Protein AF-A0A960H711-F1 (afdb_monomer_lite)

Structure (mmCIF, N/CA/C/O backbone):
data_AF-A0A960H711-F1
#
_entry.id   AF-A0A960H711-F1
#
loop_
_atom_site.group_PDB
_atom_site.id
_atom_site.type_symbol
_atom_site.label_atom_id
_atom_site.label_alt_id
_atom_site.label_comp_id
_atom_site.label_asym_id
_atom_site.label_entity_id
_atom_site.label_seq_id
_atom_site.pdbx_PDB_ins_code
_atom_site.Cartn_x
_atom_site.Cartn_y
_atom_site.Cartn_z
_atom_site.occupancy
_atom_site.B_iso_or_equiv
_atom_site.auth_seq_id
_atom_site.auth_comp_id
_atom_site.auth_asym_id
_atom_site.auth_atom_id
_atom_site.pdbx_PDB_model_num
ATOM 1 N N . MET A 1 1 ? -0.663 5.900 33.702 1.00 51.28 1 MET A N 1
ATOM 2 C CA . MET A 1 1 ? -0.444 5.816 32.239 1.00 51.28 1 MET A CA 1
ATOM 3 C C . MET A 1 1 ? -1.725 5.243 31.644 1.00 51.28 1 MET A C 1
ATOM 5 O O . MET A 1 1 ? -2.067 4.145 32.039 1.00 51.28 1 MET A O 1
ATOM 9 N N . ALA A 1 2 ? -2.544 5.904 30.834 1.00 54.00 2 ALA A N 1
ATOM 10 C CA . ALA A 1 2 ? -2.484 7.214 30.203 1.00 54.00 2 ALA A CA 1
ATOM 11 C C . ALA A 1 2 ? -3.878 7.871 30.310 1.00 54.00 2 ALA A C 1
ATOM 13 O O . ALA A 1 2 ? -4.877 7.268 29.925 1.00 54.00 2 ALA A O 1
ATOM 14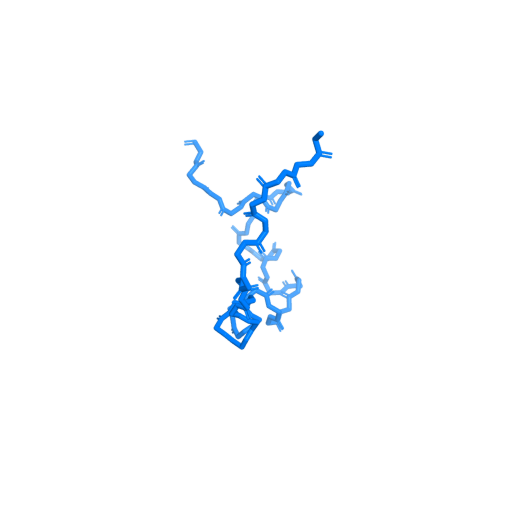 N N . GLU A 1 3 ? -3.936 9.090 30.844 1.00 55.72 3 GLU A N 1
ATOM 15 C CA . GLU A 1 3 ? -5.076 9.995 30.681 1.00 55.72 3 GLU A CA 1
ATOM 16 C C . GLU A 1 3 ? -4.909 10.699 29.328 1.00 55.72 3 GLU A C 1
ATOM 18 O O . GLU A 1 3 ? -3.851 11.273 29.073 1.00 55.72 3 GLU A O 1
ATOM 23 N N . GLY A 1 4 ? -5.918 10.623 28.450 1.00 60.91 4 GLY A N 1
ATOM 24 C CA . GLY A 1 4 ? -5.939 11.398 27.200 1.00 60.91 4 GLY A CA 1
ATOM 25 C C . GLY A 1 4 ? -6.236 10.645 25.900 1.00 60.91 4 GLY A C 1
ATOM 26 O O . GLY A 1 4 ? -5.834 11.122 24.841 1.00 60.91 4 GLY A O 1
ATOM 27 N N . ALA A 1 5 ? -6.943 9.511 25.917 1.00 65.44 5 ALA A N 1
ATOM 28 C CA . ALA A 1 5 ? -7.508 8.971 24.679 1.00 65.44 5 ALA A CA 1
ATOM 29 C C . ALA A 1 5 ? -8.694 9.849 24.246 1.00 65.44 5 ALA A C 1
ATOM 31 O O . ALA A 1 5 ? -9.848 9.575 24.570 1.00 65.44 5 ALA A O 1
ATOM 32 N N . GLN A 1 6 ? -8.401 10.941 23.538 1.00 72.69 6 GLN A N 1
ATOM 33 C CA . GLN A 1 6 ? -9.408 11.600 22.713 1.00 72.69 6 GLN A CA 1
ATOM 34 C C . GLN A 1 6 ? -10.032 10.544 21.792 1.00 72.69 6 GLN A C 1
ATOM 36 O O . GLN A 1 6 ? -9.341 9.617 21.368 1.00 72.69 6 GLN A O 1
ATOM 41 N N . ASN A 1 7 ? -11.329 10.663 21.498 1.00 79.62 7 ASN A N 1
ATOM 42 C CA . ASN A 1 7 ? -12.069 9.738 20.633 1.00 79.62 7 ASN A CA 1
ATOM 43 C C . ASN A 1 7 ? -11.596 9.856 19.169 1.00 79.62 7 ASN A C 1
ATOM 45 O O . ASN A 1 7 ? -12.295 10.395 18.311 1.00 79.62 7 ASN A O 1
ATOM 49 N N . LEU A 1 8 ? -10.376 9.399 18.901 1.00 85.12 8 LEU A N 1
ATOM 50 C CA . LEU A 1 8 ? -9.766 9.340 17.585 1.00 85.12 8 LEU A CA 1
ATOM 51 C C . LEU A 1 8 ? -10.358 8.137 16.859 1.00 85.12 8 LEU A C 1
ATOM 53 O O . LEU A 1 8 ? -10.167 6.991 17.270 1.00 85.12 8 LEU A O 1
ATOM 57 N N . LYS A 1 9 ? -11.104 8.405 15.788 1.00 88.56 9 LYS A N 1
ATOM 58 C CA . LYS A 1 9 ? -11.569 7.354 14.887 1.00 88.56 9 LYS A CA 1
ATOM 59 C C . LYS A 1 9 ? -10.509 7.124 13.805 1.00 88.56 9 LYS A C 1
ATOM 61 O O . LYS A 1 9 ? -10.130 8.086 13.143 1.00 88.56 9 LYS A O 1
ATOM 66 N N . PRO A 1 10 ? -10.025 5.889 13.615 1.00 90.94 10 P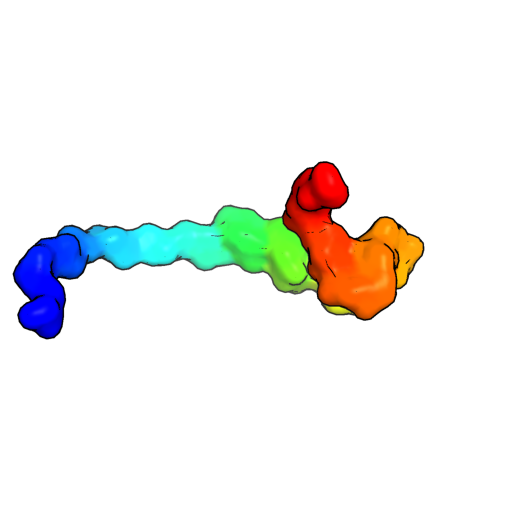RO A N 1
ATOM 67 C CA . PRO A 1 10 ? -9.118 5.560 12.517 1.00 90.94 10 PRO A CA 1
ATOM 68 C C . PRO A 1 10 ? -9.801 5.699 11.145 1.00 90.94 10 PRO A C 1
ATOM 70 O O . PRO A 1 10 ? -10.972 5.354 10.982 1.00 90.94 10 PRO A O 1
ATOM 73 N N . HIS A 1 11 ? -9.040 6.164 10.153 1.00 94.81 11 HIS A N 1
ATOM 74 C CA . HIS A 1 11 ? -9.470 6.343 8.762 1.00 94.81 11 HIS A CA 1
ATOM 75 C C . HIS A 1 11 ? -9.219 5.074 7.938 1.00 94.81 11 HIS A C 1
ATOM 77 O O . HIS A 1 11 ? -8.313 5.012 7.113 1.00 94.81 11 HIS A O 1
ATOM 83 N N . PHE A 1 12 ? -9.988 4.021 8.212 1.00 95.38 12 PHE A N 1
ATOM 84 C CA . PHE A 1 12 ? -9.760 2.717 7.587 1.00 95.38 12 PHE A CA 1
ATOM 85 C C . PHE A 1 12 ? -9.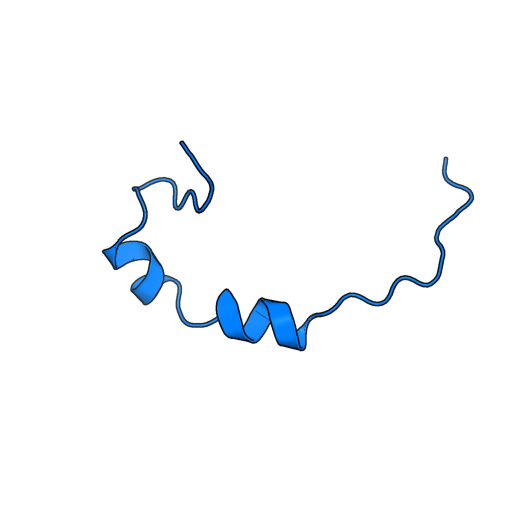970 2.714 6.071 1.00 95.38 12 PHE A C 1
ATOM 87 O O . PHE A 1 12 ? -9.155 2.131 5.367 1.00 95.38 12 PHE A O 1
ATOM 94 N N . GLU A 1 13 ? -11.021 3.367 5.575 1.00 96.75 13 GLU A N 1
ATOM 95 C CA . GLU A 1 13 ? -11.384 3.348 4.150 1.00 96.75 13 GLU A CA 1
ATOM 96 C C . GLU A 1 13 ? -10.277 3.936 3.260 1.00 96.75 13 GLU A C 1
ATOM 98 O O . GLU A 1 13 ? -9.886 3.321 2.266 1.00 96.75 13 GLU A O 1
ATOM 103 N N . ASP A 1 14 ? -9.702 5.067 3.675 1.00 96.00 14 ASP A N 1
ATOM 104 C CA . ASP A 1 14 ? -8.621 5.743 2.951 1.00 96.00 14 ASP A CA 1
ATOM 105 C C . ASP A 1 14 ? -7.346 4.884 2.896 1.00 96.00 14 ASP A C 1
ATOM 107 O O . ASP A 1 14 ? -6.694 4.766 1.859 1.00 96.00 14 ASP A O 1
ATOM 111 N N . VAL A 1 15 ? -6.991 4.255 4.021 1.00 96.38 15 VAL A N 1
ATOM 112 C CA . VAL A 1 15 ? -5.756 3.469 4.158 1.00 96.38 15 VAL A CA 1
ATOM 113 C C . VAL A 1 15 ? -5.885 2.113 3.461 1.00 96.38 15 VAL A C 1
ATOM 115 O O . VAL A 1 15 ? -4.980 1.713 2.731 1.00 96.38 15 VAL A O 1
ATOM 118 N N . GLN A 1 16 ? -7.006 1.411 3.640 1.00 97.31 16 GLN A N 1
ATOM 119 C CA . GLN A 1 16 ? -7.228 0.089 3.043 1.00 97.31 16 GLN A CA 1
ATOM 120 C C . GLN A 1 16 ? -7.271 0.159 1.518 1.00 97.31 16 GLN A C 1
ATOM 122 O O . GLN A 1 16 ? -6.660 -0.676 0.861 1.00 97.31 16 GLN A O 1
ATOM 127 N N . SER A 1 17 ? -7.890 1.200 0.951 1.00 96.50 17 SER A N 1
ATOM 128 C CA . SER A 1 17 ? -7.941 1.399 -0.505 1.00 96.50 17 SER A CA 1
ATOM 129 C C . SER A 1 17 ? -6.553 1.481 -1.154 1.00 96.50 17 SER A C 1
ATOM 131 O O . SER A 1 17 ? -6.411 1.191 -2.341 1.00 96.50 17 SER A O 1
ATOM 133 N N . HIS A 1 18 ? -5.529 1.879 -0.393 1.00 96.19 18 HIS A N 1
ATOM 134 C CA . HIS A 1 18 ? -4.146 1.877 -0.849 1.00 96.19 18 HIS A CA 1
ATOM 135 C C . HIS A 1 18 ? -3.435 0.570 -0.479 1.00 96.19 18 HIS A C 1
ATOM 137 O O . HIS A 1 18 ? -2.988 -0.157 -1.361 1.00 96.19 18 HIS A O 1
ATOM 143 N N . TYR A 1 19 ? -3.332 0.237 0.807 1.00 97.19 19 TYR A N 1
ATOM 144 C CA . TYR A 1 19 ? -2.438 -0.832 1.264 1.00 97.19 19 TYR A CA 1
ATOM 145 C C . TYR A 1 19 ? -3.021 -2.248 1.155 1.00 97.19 19 TYR A C 1
ATOM 147 O O . TYR A 1 19 ? -2.245 -3.195 1.091 1.00 97.19 19 TYR A O 1
ATOM 155 N N . ASP A 1 20 ? -4.345 -2.411 1.075 1.00 96.25 20 ASP A N 1
ATOM 156 C CA . ASP A 1 20 ? -5.019 -3.722 1.007 1.00 96.25 20 ASP A CA 1
ATOM 157 C C . ASP A 1 20 ? -5.386 -4.120 -0.436 1.00 96.25 20 ASP A C 1
ATOM 159 O O . ASP A 1 20 ? -6.402 -4.756 -0.709 1.00 96.25 20 ASP A O 1
ATOM 163 N N . LEU A 1 21 ? -4.571 -3.686 -1.404 1.00 95.00 21 LEU A N 1
ATOM 164 C CA . LEU A 1 21 ? -4.786 -4.002 -2.816 1.00 95.00 21 LEU A CA 1
ATOM 165 C C . LEU A 1 21 ? -4.397 -5.454 -3.141 1.00 95.00 21 LEU A C 1
ATOM 167 O O . LEU A 1 21 ? -5.172 -6.177 -3.764 1.00 95.00 21 LEU A O 1
ATOM 171 N N . SER A 1 22 ? -3.173 -5.855 -2.784 1.00 97.00 22 SER A N 1
ATOM 172 C CA . SER A 1 22 ? -2.645 -7.225 -2.868 1.00 97.00 22 SER A CA 1
ATOM 173 C C . SER A 1 22 ? -1.171 -7.227 -2.470 1.00 97.00 22 SER A C 1
ATOM 175 O O . SER A 1 22 ? -0.367 -6.512 -3.073 1.00 97.00 22 SER A O 1
ATOM 177 N N . ASP A 1 23 ? -0.784 -8.088 -1.533 1.00 96.69 23 ASP A N 1
ATOM 178 C CA . ASP A 1 23 ? 0.629 -8.280 -1.195 1.00 96.69 23 ASP A CA 1
ATOM 179 C C . ASP A 1 23 ? 1.469 -8.682 -2.418 1.00 96.69 23 ASP A C 1
ATOM 181 O O . ASP A 1 23 ? 2.609 -8.245 -2.573 1.00 96.69 23 ASP A O 1
ATOM 185 N N . ASP A 1 24 ? 0.913 -9.505 -3.312 1.00 97.69 24 ASP A N 1
ATOM 186 C CA . ASP A 1 24 ? 1.627 -9.980 -4.500 1.00 97.69 24 ASP A CA 1
ATOM 187 C C . ASP A 1 24 ? 1.866 -8.862 -5.510 1.00 97.69 24 ASP A C 1
ATOM 189 O O . ASP A 1 24 ? 2.883 -8.872 -6.198 1.00 97.69 24 ASP A O 1
ATOM 193 N N . PHE A 1 25 ? 0.974 -7.870 -5.567 1.00 97.75 25 PHE A N 1
ATOM 194 C CA . PHE A 1 25 ? 1.187 -6.673 -6.374 1.00 97.75 25 PHE A CA 1
ATOM 195 C C . PHE A 1 25 ? 2.377 -5.861 -5.847 1.00 97.75 25 PHE A C 1
ATOM 197 O O . PHE A 1 25 ? 3.263 -5.496 -6.620 1.00 97.75 25 PHE A O 1
ATOM 204 N N . TYR A 1 26 ? 2.437 -5.633 -4.533 1.00 97.38 26 TYR A N 1
ATOM 205 C CA . TYR A 1 26 ? 3.506 -4.862 -3.894 1.00 97.38 26 TYR A CA 1
ATOM 206 C C . TYR A 1 26 ? 4.875 -5.554 -3.967 1.00 97.38 26 TYR A C 1
ATOM 208 O O . TYR A 1 26 ? 5.896 -4.897 -4.185 1.00 97.38 26 TYR A O 1
ATOM 216 N N . ARG A 1 27 ? 4.912 -6.890 -3.890 1.00 97.50 27 ARG A N 1
ATOM 217 C CA . ARG A 1 27 ? 6.146 -7.686 -4.047 1.00 97.50 27 ARG A CA 1
ATOM 218 C C . ARG A 1 27 ? 6.826 -7.530 -5.408 1.00 97.50 27 ARG A C 1
ATOM 220 O O . ARG A 1 27 ? 8.004 -7.855 -5.520 1.00 97.50 27 ARG A O 1
ATOM 227 N N . LEU A 1 28 ? 6.124 -7.047 -6.437 1.00 98.06 28 LEU A N 1
ATOM 228 C CA . LEU A 1 28 ? 6.712 -6.850 -7.767 1.00 98.06 28 LEU A CA 1
ATOM 229 C C . LEU A 1 28 ? 7.733 -5.707 -7.815 1.00 98.06 28 LEU A C 1
ATOM 231 O O . LEU A 1 28 ? 8.585 -5.706 -8.703 1.00 98.06 28 LEU A O 1
ATOM 235 N N . PHE A 1 29 ? 7.635 -4.726 -6.914 1.00 96.81 29 PHE A N 1
ATOM 236 C CA . PHE A 1 29 ? 8.439 -3.501 -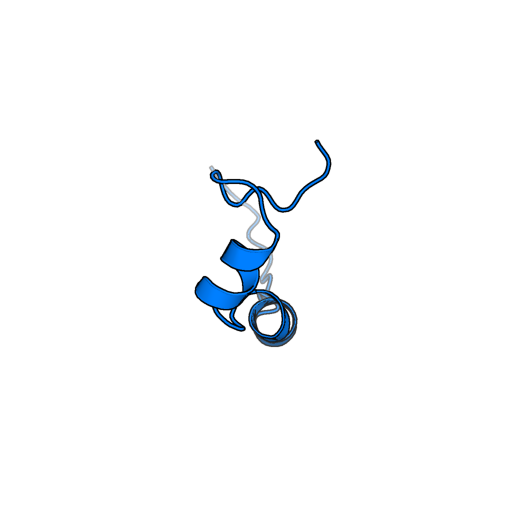6.986 1.00 96.81 29 PHE A CA 1
ATOM 237 C C . PHE 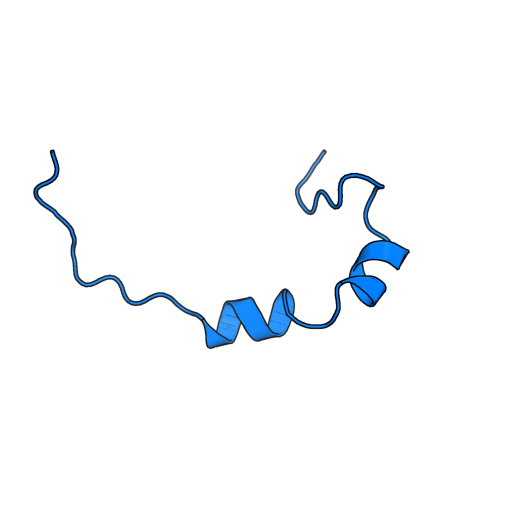A 1 29 ? 9.028 -3.031 -5.654 1.00 96.81 29 PHE A C 1
ATOM 239 O O . PHE A 1 29 ? 9.935 -2.199 -5.673 1.00 96.81 29 PHE A O 1
ATOM 246 N N . LEU A 1 30 ? 8.548 -3.530 -4.513 1.00 97.69 30 LEU A N 1
ATOM 247 C CA . LEU A 1 30 ? 9.202 -3.291 -3.229 1.00 97.69 30 LEU A CA 1
ATOM 248 C C . LEU A 1 30 ? 10.442 -4.180 -3.073 1.00 97.69 30 LEU A C 1
ATOM 250 O O . LEU A 1 30 ? 10.586 -5.218 -3.721 1.00 97.69 30 LEU A O 1
ATOM 254 N N . ASP A 1 31 ? 11.353 -3.764 -2.199 1.00 97.50 31 ASP A N 1
ATOM 255 C CA . ASP A 1 31 ? 12.515 -4.569 -1.843 1.00 97.50 31 ASP A CA 1
ATOM 256 C C . ASP A 1 31 ? 12.092 -5.840 -1.062 1.00 97.50 31 ASP A C 1
ATOM 258 O O . ASP A 1 31 ? 10.952 -5.936 -0.598 1.00 97.50 31 ASP A O 1
ATOM 262 N N . PRO A 1 32 ? 12.987 -6.828 -0.854 1.00 97.12 32 PRO A N 1
ATOM 263 C CA . PRO A 1 32 ? 12.639 -8.070 -0.156 1.00 97.12 32 PRO A CA 1
ATOM 264 C C . PRO A 1 32 ? 12.096 -7.884 1.269 1.00 97.12 32 PRO A C 1
ATOM 266 O O . PRO A 1 32 ? 11.397 -8.766 1.769 1.00 97.12 32 PRO A O 1
ATOM 269 N N . THR A 1 33 ? 12.409 -6.765 1.934 1.00 97.44 33 THR A N 1
ATOM 270 C CA . THR A 1 33 ? 11.870 -6.442 3.265 1.00 97.44 33 THR A CA 1
ATOM 271 C C . THR A 1 33 ? 10.465 -5.838 3.219 1.00 97.44 33 THR A C 1
ATOM 273 O O . THR A 1 33 ? 9.838 -5.708 4.267 1.00 97.44 33 THR A O 1
ATOM 276 N N . GLN A 1 34 ? 9.950 -5.526 2.023 1.00 96.88 34 GLN A N 1
ATOM 277 C CA . GLN A 1 34 ? 8.687 -4.823 1.786 1.00 96.88 34 GLN A CA 1
ATOM 278 C C . GLN A 1 34 ? 8.658 -3.432 2.441 1.00 96.88 34 GLN A C 1
ATOM 280 O O . GLN A 1 34 ? 7.619 -2.975 2.919 1.00 96.88 34 GLN A O 1
ATOM 285 N N . THR A 1 35 ? 9.803 -2.743 2.468 1.00 96.94 35 THR A N 1
ATOM 286 C CA . THR A 1 35 ? 9.888 -1.384 2.999 1.00 96.94 35 THR A CA 1
ATOM 287 C C . THR A 1 35 ? 9.265 -0.418 2.005 1.00 96.94 35 THR A C 1
ATOM 289 O O . THR A 1 35 ? 9.727 -0.274 0.874 1.00 96.94 35 THR A O 1
ATOM 292 N N . TYR A 1 36 ? 8.227 0.290 2.452 1.00 96.19 36 TYR A N 1
ATOM 293 C CA . TYR A 1 36 ? 7.596 1.350 1.674 1.00 96.19 36 TYR A CA 1
ATOM 294 C C . TYR A 1 36 ? 7.715 2.705 2.376 1.00 96.19 36 TYR A C 1
ATOM 296 O O . TYR A 1 36 ? 6.743 3.351 2.763 1.00 96.19 36 TYR A O 1
ATOM 304 N N . SER A 1 37 ? 8.963 3.121 2.554 1.00 95.25 37 SER A N 1
ATOM 305 C CA . SER A 1 37 ? 9.373 4.444 3.021 1.00 95.25 37 SER A CA 1
ATOM 306 C C . SER A 1 37 ? 10.605 4.884 2.232 1.00 95.25 37 SER A C 1
ATOM 308 O O . SER A 1 37 ? 11.135 4.106 1.437 1.00 95.25 37 SER A O 1
ATOM 310 N N . CYS A 1 38 ? 11.081 6.121 2.420 1.00 94.62 38 CYS A N 1
ATOM 311 C CA . CYS A 1 38 ? 12.384 6.465 1.853 1.00 94.62 38 CYS A CA 1
ATOM 312 C C . CYS A 1 38 ? 13.471 5.568 2.465 1.00 94.62 38 CYS A C 1
ATOM 314 O O . CYS A 1 38 ? 13.363 5.170 3.631 1.00 94.62 38 CYS A O 1
ATOM 316 N N . ALA A 1 39 ? 14.474 5.250 1.647 1.00 85.50 39 ALA A N 1
ATOM 317 C CA . ALA A 1 39 ? 15.710 4.623 2.099 1.00 85.50 39 ALA A CA 1
ATOM 318 C C . ALA A 1 39 ? 16.608 5.631 2.830 1.00 85.50 39 ALA A C 1
ATOM 320 O O . ALA A 1 39 ? 16.453 6.851 2.575 1.0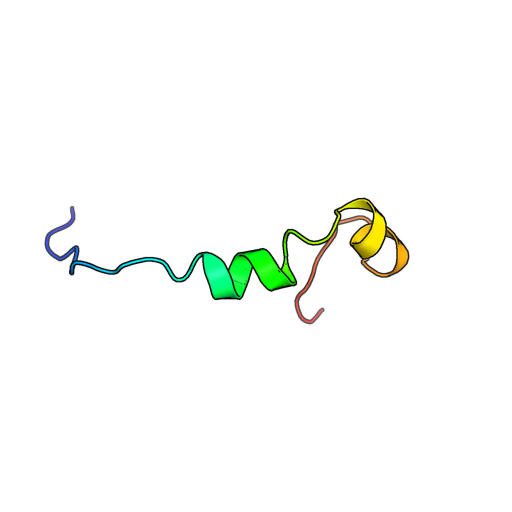0 85.50 39 ALA A O 1
#

Foldseek 3Di:
DDDDPDVDDDPCVVVCVPPVPDPVVLVVPADPVSDDDDD

Secondary structure (DSSP, 8-state):
-----------HHHHHHHHTS-HHHHTTTS-TT---S--

pLDDT: mean 89.64, std 13.52, range [51.28, 98.06]

Sequence (39 aa):
MAEGAQNLKPHFEDVQSHYDLSDDFYRLFLDPTQTYSCA

Radius of gyration: 15.34 Å; chains: 1; bounding box: 28×22×40 Å